Protein AF-A0A6B1HIS3-F1 (afdb_monomer_lite)

Radius of gyration: 15.27 Å; chains: 1; bounding box: 36×35×37 Å

Sequence (98 aa):
MTPDRQARCSMGSMRRLALAAAAAMIAGCGADAIKLNDAGAARMGRYEYAEAESLFGQAVEDAPEWLDARVNHAIATLNRQDEGDEQRTLDILARVLA

pLDDT: mean 82.02, std 22.94, range [39.19, 98.88]

Structure (mmCIF, N/CA/C/O backbone):
data_AF-A0A6B1HIS3-F1
#
_entry.id   AF-A0A6B1HIS3-F1
#
loop_
_atom_site.group_PDB
_atom_site.id
_atom_site.type_symbol
_atom_site.label_atom_id
_atom_site.label_alt_id
_atom_site.label_comp_id
_atom_site.label_asym_id
_atom_site.label_entity_id
_atom_site.label_seq_id
_atom_site.pdbx_PDB_ins_code
_atom_site.Cartn_x
_atom_site.Cartn_y
_atom_site.Cartn_z
_atom_site.occupancy
_atom_site.B_iso_or_equiv
_atom_site.auth_seq_id
_atom_site.auth_comp_id
_atom_site.auth_asym_id
_atom_site.auth_atom_id
_atom_site.pdbx_PDB_model_num
ATOM 1 N N . MET A 1 1 ? 16.863 8.089 -2.210 1.00 40.66 1 MET A N 1
ATOM 2 C CA . MET A 1 1 ? 16.673 7.260 -3.417 1.00 40.66 1 MET A CA 1
ATOM 3 C C . MET A 1 1 ? 17.706 6.143 -3.351 1.00 40.66 1 MET A C 1
ATOM 5 O O . MET A 1 1 ? 18.851 6.360 -3.718 1.00 40.66 1 MET A O 1
ATOM 9 N N . THR A 1 2 ? 17.382 5.027 -2.693 1.00 42.25 2 THR A N 1
ATOM 10 C CA . THR A 1 2 ? 18.349 3.948 -2.444 1.00 42.25 2 THR A CA 1
ATOM 11 C C . THR A 1 2 ? 18.408 2.998 -3.651 1.00 42.25 2 THR A C 1
ATOM 13 O O . THR A 1 2 ? 17.357 2.588 -4.143 1.00 42.25 2 THR A O 1
ATOM 16 N N . PRO A 1 3 ? 19.609 2.626 -4.128 1.00 45.00 3 PRO A N 1
ATOM 17 C CA . PRO A 1 3 ? 19.816 1.776 -5.311 1.00 45.00 3 PRO A CA 1
ATOM 18 C C . PRO A 1 3 ? 19.330 0.317 -5.155 1.00 45.00 3 PRO A C 1
ATOM 20 O O . PRO A 1 3 ? 19.357 -0.448 -6.113 1.00 45.00 3 PRO A O 1
ATOM 23 N N . ASP A 1 4 ? 18.836 -0.064 -3.975 1.00 50.91 4 ASP A N 1
ATOM 24 C CA . ASP A 1 4 ? 18.448 -1.438 -3.620 1.00 50.91 4 ASP A CA 1
ATOM 25 C C . ASP A 1 4 ? 17.097 -1.892 -4.227 1.00 50.91 4 ASP A C 1
ATOM 27 O O . ASP A 1 4 ? 16.803 -3.084 -4.293 1.00 50.91 4 ASP A O 1
ATOM 31 N N . ARG A 1 5 ? 16.272 -0.958 -4.733 1.00 54.41 5 ARG A N 1
ATOM 32 C CA . ARG A 1 5 ? 14.955 -1.280 -5.330 1.00 54.41 5 ARG A CA 1
ATOM 33 C C . ARG A 1 5 ? 15.050 -2.019 -6.667 1.00 54.41 5 ARG A C 1
ATOM 35 O O . ARG A 1 5 ? 14.212 -2.865 -6.957 1.00 54.41 5 ARG A O 1
ATOM 42 N N . GLN A 1 6 ? 16.081 -1.730 -7.467 1.00 51.00 6 GLN A N 1
ATOM 43 C CA . GLN A 1 6 ? 16.312 -2.410 -8.750 1.00 51.00 6 GLN A CA 1
ATOM 44 C C . GLN A 1 6 ? 16.851 -3.836 -8.563 1.00 51.00 6 GLN A C 1
ATOM 46 O O . GLN A 1 6 ? 16.549 -4.711 -9.370 1.00 51.00 6 GLN A O 1
ATOM 51 N N . ALA A 1 7 ? 17.603 -4.094 -7.488 1.00 44.62 7 ALA A N 1
ATOM 52 C CA . ALA A 1 7 ? 18.221 -5.397 -7.244 1.00 44.62 7 ALA A CA 1
ATOM 53 C C . ALA A 1 7 ? 17.194 -6.497 -6.911 1.00 44.62 7 ALA A C 1
ATOM 55 O O . ALA A 1 7 ? 17.345 -7.635 -7.356 1.00 44.62 7 ALA A O 1
ATOM 56 N N . ARG A 1 8 ? 16.107 -6.164 -6.197 1.00 50.62 8 ARG A N 1
ATOM 57 C CA . ARG A 1 8 ? 15.057 -7.137 -5.825 1.00 50.62 8 ARG A CA 1
ATOM 58 C C . ARG A 1 8 ? 14.133 -7.529 -6.979 1.00 50.62 8 ARG A C 1
ATOM 60 O O . ARG A 1 8 ? 13.525 -8.589 -6.917 1.00 50.62 8 ARG A O 1
ATOM 67 N N . CYS A 1 9 ? 14.112 -6.753 -8.065 1.00 52.50 9 CYS A N 1
ATOM 68 C CA . CYS A 1 9 ? 13.440 -7.134 -9.314 1.00 52.50 9 CYS A CA 1
ATOM 69 C C . CYS A 1 9 ? 14.204 -8.214 -10.111 1.00 52.50 9 CYS A C 1
ATOM 71 O O . CYS A 1 9 ? 13.707 -8.679 -11.132 1.00 52.50 9 CYS A O 1
ATOM 73 N N . SER A 1 10 ? 15.412 -8.611 -9.684 1.00 45.72 10 SER A N 1
ATOM 74 C CA . SER A 1 10 ? 16.319 -9.456 -10.476 1.00 45.72 10 SER A CA 1
ATOM 75 C C . SER A 1 10 ? 16.527 -10.883 -9.938 1.00 45.72 10 SER A C 1
ATOM 77 O O . SER A 1 10 ? 17.335 -11.620 -10.505 1.00 45.72 10 SER A O 1
ATOM 79 N N . MET A 1 11 ? 15.844 -11.321 -8.876 1.00 44.16 11 MET A N 1
ATOM 80 C CA . MET A 1 11 ? 16.118 -12.628 -8.247 1.00 44.16 11 MET A CA 1
ATOM 81 C C . MET A 1 11 ? 15.028 -13.678 -8.494 1.00 44.16 11 MET A C 1
ATOM 83 O O . MET A 1 11 ? 14.419 -14.208 -7.574 1.00 44.16 11 MET A O 1
ATOM 87 N N . GLY A 1 12 ? 14.865 -14.040 -9.770 1.00 39.19 12 GLY A N 1
ATOM 88 C CA . GLY A 1 12 ? 14.399 -15.360 -10.203 1.00 39.19 12 GLY A CA 1
ATOM 89 C C . GLY A 1 12 ? 15.596 -16.179 -10.701 1.00 39.19 12 GLY A C 1
ATOM 90 O O . GLY A 1 12 ? 16.213 -15.848 -11.712 1.00 39.19 12 GLY A O 1
ATOM 91 N N . SER A 1 13 ? 15.978 -17.219 -9.964 1.00 50.91 13 SER A N 1
ATOM 92 C CA . SER A 1 13 ? 17.179 -18.024 -10.216 1.00 50.91 13 SER A CA 1
ATOM 93 C C . SER A 1 13 ? 17.093 -18.877 -11.501 1.00 50.91 13 SER A C 1
ATOM 95 O O . SER A 1 13 ? 16.333 -19.834 -11.580 1.00 50.91 13 SER A O 1
ATOM 97 N N . MET A 1 14 ? 17.946 -18.537 -12.477 1.00 50.19 14 MET A N 1
ATOM 98 C CA . MET A 1 14 ? 18.857 -19.422 -13.230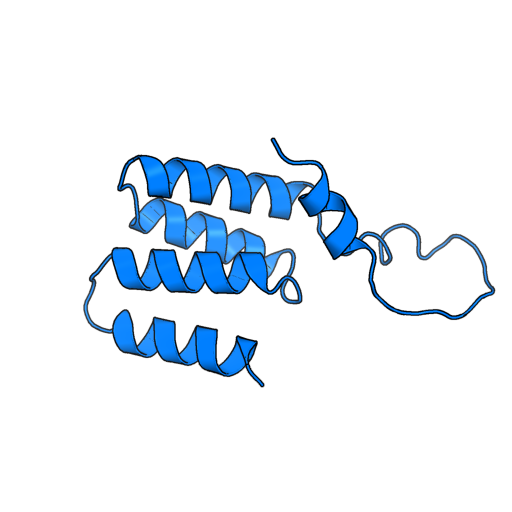 1.00 50.19 14 MET A CA 1
ATOM 99 C C . MET A 1 14 ? 18.300 -20.578 -14.104 1.00 50.19 14 MET A C 1
ATOM 101 O O . MET A 1 14 ? 18.142 -21.706 -13.644 1.00 50.19 14 MET A O 1
ATOM 105 N N . ARG A 1 15 ? 18.285 -20.385 -15.438 1.00 44.09 15 ARG A N 1
ATOM 106 C CA . ARG A 1 15 ? 18.824 -21.374 -16.407 1.00 44.09 15 ARG A CA 1
ATOM 107 C C . ARG A 1 15 ? 19.106 -20.744 -17.780 1.00 44.09 15 ARG A C 1
ATOM 109 O O . ARG A 1 15 ? 18.306 -19.982 -18.305 1.00 44.09 15 ARG A O 1
ATOM 116 N N . ARG A 1 16 ? 20.290 -21.031 -18.333 1.00 58.97 16 ARG A N 1
ATOM 117 C CA . ARG A 1 16 ? 20.812 -20.487 -19.602 1.00 58.97 16 ARG A CA 1
ATOM 118 C C . ARG A 1 16 ? 20.137 -21.136 -20.829 1.00 58.97 16 ARG A C 1
ATOM 120 O O . ARG A 1 16 ? 19.809 -22.315 -20.765 1.00 58.97 16 ARG A O 1
ATOM 127 N N . LEU A 1 17 ? 20.125 -20.374 -21.935 1.00 49.97 17 LEU A N 1
ATOM 128 C CA . LEU A 1 17 ? 19.769 -20.678 -23.342 1.00 49.97 17 LEU A CA 1
ATOM 129 C C . LEU A 1 17 ? 18.292 -20.490 -23.757 1.00 49.97 17 LEU A C 1
ATOM 131 O O . LEU A 1 17 ? 17.482 -21.386 -23.568 1.00 49.97 17 LEU A O 1
ATOM 135 N N . ALA A 1 18 ? 17.999 -19.369 -24.440 1.00 42.06 18 ALA A N 1
ATOM 136 C CA . ALA A 1 18 ? 17.568 -19.310 -25.856 1.00 42.06 18 ALA A CA 1
ATOM 137 C C . ALA A 1 18 ? 16.784 -18.012 -26.190 1.00 42.06 18 ALA A C 1
ATOM 139 O O . ALA A 1 18 ? 15.708 -17.764 -25.665 1.00 42.06 18 ALA A O 1
ATOM 140 N N . LEU A 1 19 ? 17.353 -17.213 -27.104 1.00 42.72 19 LEU A N 1
ATOM 141 C CA . LEU A 1 19 ? 16.709 -16.327 -28.095 1.00 42.72 19 LEU A CA 1
ATOM 142 C C . LEU A 1 19 ? 15.487 -15.452 -27.694 1.00 42.72 19 LEU A C 1
ATOM 144 O O . LEU A 1 19 ? 14.331 -15.814 -27.871 1.00 42.72 19 LEU A O 1
ATOM 148 N N . ALA A 1 20 ? 15.797 -14.213 -27.297 1.00 46.38 20 ALA A N 1
ATOM 149 C CA . ALA A 1 20 ? 15.318 -12.927 -27.849 1.00 46.38 20 ALA A CA 1
ATOM 150 C C . ALA A 1 20 ? 13.814 -12.580 -28.019 1.00 46.38 20 ALA A C 1
ATOM 152 O O . ALA A 1 20 ? 13.535 -11.431 -28.345 1.00 46.38 20 ALA A O 1
ATOM 153 N N . ALA A 1 21 ? 12.844 -13.451 -27.734 1.00 44.75 21 ALA A N 1
ATOM 154 C CA . ALA A 1 21 ? 11.419 -13.066 -27.683 1.00 44.75 21 ALA A CA 1
ATOM 155 C C . ALA A 1 21 ? 10.894 -12.840 -26.249 1.00 44.75 21 ALA A C 1
ATOM 157 O O . ALA A 1 21 ? 9.793 -12.337 -26.051 1.00 44.75 21 ALA A O 1
ATOM 158 N N . ALA A 1 22 ? 11.702 -13.161 -25.235 1.00 44.62 22 ALA A N 1
ATOM 159 C CA . ALA A 1 22 ? 11.328 -13.084 -23.824 1.00 44.62 22 ALA A CA 1
ATOM 160 C C . ALA A 1 22 ? 11.758 -11.776 -23.127 1.00 44.62 22 ALA A C 1
ATOM 162 O O . ALA A 1 22 ? 11.621 -11.656 -21.917 1.00 44.62 22 ALA A O 1
ATOM 163 N N . ALA A 1 23 ? 12.271 -10.775 -23.851 1.00 43.44 23 ALA A N 1
ATOM 164 C CA . ALA A 1 23 ? 12.757 -9.534 -23.232 1.00 43.44 23 ALA A CA 1
ATOM 165 C C . ALA A 1 23 ? 11.637 -8.691 -22.585 1.00 43.44 23 ALA A C 1
ATOM 167 O O . ALA A 1 23 ? 11.903 -7.962 -21.636 1.00 43.44 23 ALA A O 1
ATOM 168 N N . ALA A 1 24 ? 10.387 -8.840 -23.040 1.00 43.12 24 ALA A N 1
ATOM 169 C CA . ALA A 1 24 ? 9.223 -8.200 -22.420 1.00 43.12 24 ALA A CA 1
ATOM 170 C C . ALA A 1 24 ? 8.656 -8.988 -21.221 1.00 43.12 24 ALA A C 1
ATOM 172 O O . ALA A 1 24 ? 7.968 -8.413 -20.389 1.00 43.12 24 ALA A O 1
ATOM 173 N N . MET A 1 25 ? 8.975 -10.283 -21.104 1.00 43.31 25 MET A N 1
ATOM 174 C CA . MET A 1 25 ? 8.495 -11.167 -20.027 1.00 43.31 25 MET A CA 1
ATOM 175 C C . MET A 1 25 ? 9.525 -11.356 -18.898 1.00 43.31 25 MET A C 1
ATOM 177 O O . MET A 1 25 ? 9.247 -12.049 -17.927 1.00 43.31 25 MET A O 1
ATOM 181 N N . ILE A 1 26 ? 10.724 -10.769 -19.021 1.00 46.69 26 ILE A N 1
ATOM 182 C CA . ILE A 1 26 ? 11.848 -10.952 -18.079 1.00 46.69 26 ILE A CA 1
ATOM 183 C C . ILE A 1 26 ? 12.113 -9.694 -17.219 1.00 46.69 26 ILE A C 1
ATOM 185 O O . ILE A 1 26 ? 12.898 -9.743 -16.276 1.00 46.69 26 ILE A O 1
ATOM 189 N N . ALA A 1 27 ? 11.423 -8.574 -17.455 1.00 51.47 27 ALA A N 1
ATOM 190 C CA . ALA A 1 27 ? 11.516 -7.385 -16.603 1.00 51.47 27 ALA A CA 1
ATOM 191 C C . ALA A 1 27 ? 10.380 -7.383 -15.563 1.00 51.47 27 ALA A C 1
ATOM 193 O O . ALA A 1 27 ? 9.368 -6.714 -15.738 1.00 51.47 27 ALA A O 1
ATOM 194 N N . GLY A 1 28 ? 10.543 -8.178 -14.501 1.00 51.97 28 GLY A N 1
ATOM 195 C CA . GLY A 1 28 ? 9.555 -8.488 -13.451 1.00 51.97 28 GLY A CA 1
ATOM 196 C C . GLY A 1 28 ? 9.102 -7.346 -12.525 1.00 51.97 28 GLY A C 1
ATOM 197 O O . GLY A 1 28 ? 8.827 -7.588 -11.356 1.00 51.97 28 GLY A O 1
ATOM 198 N N . CYS A 1 29 ? 9.019 -6.118 -13.026 1.00 55.72 29 CYS A N 1
ATOM 199 C CA . CYS A 1 29 ? 8.153 -5.053 -12.528 1.00 55.72 29 CYS A CA 1
ATOM 200 C C . CYS A 1 29 ? 8.017 -4.053 -13.681 1.00 55.72 29 CYS A C 1
ATOM 202 O O . CYS A 1 29 ? 9.025 -3.520 -14.155 1.00 55.72 29 CYS A O 1
ATOM 204 N N . GLY A 1 30 ? 6.804 -3.835 -14.192 1.00 74.19 30 GLY A N 1
ATOM 205 C CA . GLY A 1 30 ? 6.592 -2.813 -15.213 1.00 74.19 30 GLY A CA 1
ATOM 206 C C . GLY A 1 30 ? 7.075 -1.461 -14.682 1.00 74.19 30 GLY A C 1
ATOM 207 O O . GLY A 1 30 ? 6.840 -1.131 -13.520 1.00 74.19 30 GLY A O 1
ATOM 208 N N . ALA A 1 31 ? 7.745 -0.653 -15.510 1.00 78.19 31 ALA A N 1
ATOM 209 C CA . ALA A 1 31 ? 8.176 0.692 -15.107 1.00 78.19 31 ALA A CA 1
ATOM 210 C C . ALA A 1 31 ? 7.013 1.545 -14.558 1.00 78.19 31 ALA A C 1
ATOM 212 O O . ALA A 1 31 ? 7.241 2.491 -13.805 1.00 78.19 31 ALA A O 1
ATOM 213 N N . ASP A 1 32 ? 5.779 1.199 -14.919 1.00 89.06 32 ASP A N 1
ATOM 214 C CA . ASP A 1 32 ? 4.563 1.854 -14.459 1.00 89.06 32 ASP A CA 1
ATOM 215 C C . ASP A 1 32 ? 4.133 1.396 -13.054 1.00 89.06 32 ASP A C 1
ATOM 217 O O . ASP A 1 32 ? 3.842 2.257 -12.225 1.00 89.06 32 ASP A O 1
ATOM 221 N N . ALA A 1 33 ? 4.269 0.111 -12.702 1.00 91.06 33 ALA A N 1
ATOM 222 C CA . ALA A 1 33 ? 4.038 -0.382 -11.337 1.00 91.06 33 ALA A CA 1
ATOM 223 C C . ALA A 1 33 ? 4.960 0.297 -10.307 1.00 91.06 33 ALA A C 1
ATOM 225 O O . ALA A 1 33 ? 4.525 0.674 -9.217 1.00 91.06 33 ALA A O 1
ATOM 226 N N . ILE A 1 34 ? 6.230 0.534 -10.662 1.00 94.31 34 ILE A N 1
ATOM 227 C CA . ILE A 1 34 ? 7.172 1.268 -9.798 1.00 94.31 34 ILE A CA 1
ATOM 228 C C . ILE A 1 34 ? 6.691 2.704 -9.565 1.00 94.31 34 ILE A C 1
ATOM 230 O O . ILE A 1 34 ? 6.685 3.171 -8.426 1.00 94.31 34 ILE A O 1
ATOM 234 N N . LYS A 1 35 ? 6.269 3.406 -10.624 1.00 95.44 35 LYS A N 1
ATOM 235 C CA . LYS A 1 35 ? 5.768 4.785 -10.512 1.00 95.44 35 LYS A CA 1
ATOM 236 C C . LYS A 1 35 ? 4.505 4.854 -9.660 1.00 95.44 35 LYS A C 1
ATOM 238 O O . LYS A 1 35 ? 4.385 5.771 -8.852 1.00 95.44 35 LYS A O 1
ATOM 243 N N . LEU A 1 36 ? 3.591 3.899 -9.825 1.00 97.75 36 LEU A N 1
ATOM 244 C CA . LEU A 1 36 ? 2.369 3.795 -9.029 1.00 97.75 36 LEU A CA 1
ATOM 245 C C . LEU A 1 36 ? 2.696 3.591 -7.547 1.00 97.75 36 LEU A C 1
ATOM 247 O O . LEU A 1 36 ? 2.202 4.338 -6.702 1.00 97.75 36 LEU A O 1
ATOM 251 N N . ASN A 1 37 ? 3.606 2.666 -7.229 1.00 97.31 37 ASN A N 1
ATOM 252 C CA . ASN A 1 37 ? 4.052 2.442 -5.857 1.00 97.31 37 ASN A CA 1
ATOM 253 C C . ASN A 1 37 ? 4.756 3.681 -5.261 1.00 97.31 37 ASN A C 1
ATOM 255 O O . ASN A 1 37 ? 4.528 4.038 -4.106 1.00 97.31 37 ASN A O 1
ATOM 259 N N . ASP A 1 38 ? 5.582 4.384 -6.034 1.00 97.88 38 ASP A N 1
ATOM 260 C CA . ASP A 1 38 ? 6.243 5.614 -5.575 1.00 97.88 38 ASP A CA 1
ATOM 261 C C . ASP A 1 38 ? 5.257 6.755 -5.331 1.00 97.88 38 ASP A C 1
ATOM 263 O O . ASP A 1 38 ? 5.357 7.463 -4.323 1.00 97.88 38 ASP A O 1
ATOM 267 N N . ALA A 1 39 ? 4.274 6.905 -6.217 1.00 98.44 39 ALA A N 1
ATOM 268 C CA . ALA A 1 39 ? 3.184 7.846 -6.034 1.00 98.44 39 ALA A CA 1
ATOM 269 C C . ALA A 1 39 ? 2.384 7.502 -4.770 1.00 98.44 39 ALA A C 1
ATOM 271 O O . ALA A 1 39 ? 2.174 8.389 -3.942 1.00 98.44 39 ALA A O 1
ATOM 272 N N . GLY A 1 40 ? 2.025 6.229 -4.568 1.00 98.56 40 GLY A N 1
ATOM 273 C CA . GLY A 1 40 ? 1.344 5.748 -3.364 1.00 98.56 40 GLY A CA 1
ATOM 274 C C . GLY A 1 40 ? 2.125 6.072 -2.089 1.00 98.56 40 GLY A C 1
ATOM 275 O O . GLY A 1 40 ? 1.573 6.642 -1.150 1.00 98.56 40 GLY A O 1
ATOM 276 N N . ALA A 1 41 ? 3.440 5.838 -2.067 1.00 98.56 41 ALA A N 1
ATOM 277 C CA . ALA A 1 41 ? 4.284 6.181 -0.920 1.00 98.56 41 ALA A CA 1
ATOM 278 C C . ALA A 1 41 ? 4.307 7.696 -0.641 1.00 98.56 41 ALA A C 1
ATOM 280 O O . ALA A 1 41 ? 4.281 8.122 0.517 1.00 98.56 41 ALA A O 1
ATOM 281 N N . ALA A 1 42 ? 4.300 8.524 -1.689 1.00 98.62 42 ALA A N 1
ATOM 282 C CA . ALA A 1 42 ? 4.189 9.970 -1.536 1.00 98.62 42 ALA A CA 1
ATOM 283 C C . ALA A 1 42 ? 2.826 10.393 -0.952 1.00 98.62 42 ALA A C 1
ATOM 285 O O . ALA A 1 42 ? 2.784 11.340 -0.165 1.00 98.62 42 ALA A O 1
ATOM 286 N N . ARG A 1 43 ? 1.732 9.695 -1.297 1.00 98.81 43 ARG A N 1
ATOM 287 C CA . ARG A 1 43 ? 0.397 9.896 -0.698 1.00 98.81 43 ARG A CA 1
ATOM 288 C C . ARG A 1 43 ? 0.365 9.520 0.779 1.00 98.81 43 ARG A C 1
ATOM 290 O O . ARG A 1 43 ? -0.132 10.300 1.589 1.00 98.81 43 ARG A O 1
ATOM 297 N N . MET A 1 44 ? 0.984 8.398 1.151 1.00 98.56 44 MET A N 1
ATOM 298 C CA . MET A 1 44 ? 1.110 7.979 2.555 1.00 98.56 44 MET A CA 1
ATOM 299 C C . MET A 1 44 ? 1.778 9.057 3.413 1.00 98.56 44 MET A C 1
ATOM 301 O O . MET A 1 44 ? 1.295 9.367 4.498 1.00 98.56 44 MET A O 1
ATOM 305 N N . GLY A 1 45 ? 2.844 9.688 2.905 1.00 98.12 45 GLY A N 1
ATOM 306 C CA . GLY A 1 45 ? 3.538 10.778 3.601 1.00 98.12 45 GLY A CA 1
ATOM 307 C C . GLY A 1 45 ? 2.69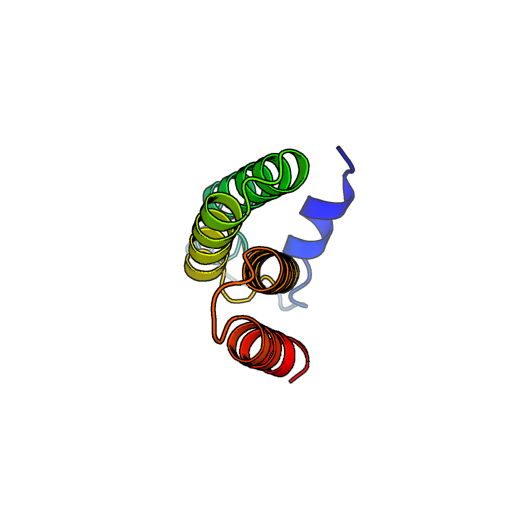4 12.042 3.821 1.00 98.12 45 GLY A C 1
ATOM 308 O O . GLY A 1 45 ? 3.071 12.888 4.628 1.00 98.12 45 GLY A O 1
ATOM 309 N N . ARG A 1 46 ? 1.560 12.175 3.123 1.00 98.56 46 ARG A N 1
ATOM 310 C CA . ARG A 1 46 ? 0.593 13.274 3.266 1.00 98.56 46 ARG A CA 1
ATOM 311 C C . ARG A 1 46 ? -0.717 12.847 3.925 1.00 98.56 46 ARG A C 1
ATOM 313 O O . ARG A 1 46 ? -1.658 13.631 3.932 1.00 98.56 46 ARG A O 1
ATOM 320 N N . TYR A 1 47 ? -0.774 11.642 4.497 1.00 98.06 47 TYR A N 1
ATOM 321 C CA . TYR A 1 47 ? -1.984 11.082 5.109 1.00 98.06 47 TYR A CA 1
ATOM 322 C C . TYR A 1 47 ? -3.149 10.897 4.108 1.00 98.06 47 TYR A C 1
ATOM 324 O O . TYR A 1 47 ? -4.304 10.756 4.499 1.00 98.06 47 TYR A O 1
ATOM 332 N N . GLU A 1 48 ? -2.857 10.864 2.802 1.00 98.75 48 GLU A N 1
ATOM 333 C CA . GLU A 1 48 ? -3.829 10.686 1.712 1.00 98.75 48 GLU A CA 1
ATOM 334 C C . GLU A 1 48 ? -4.093 9.182 1.473 1.00 98.75 48 GLU A C 1
ATOM 336 O O . GLU A 1 48 ? -3.810 8.640 0.405 1.00 98.75 48 GLU A O 1
ATOM 341 N N . TYR A 1 49 ? -4.580 8.472 2.497 1.00 98.56 49 TYR A N 1
ATOM 342 C CA . TYR A 1 49 ? -4.563 7.002 2.537 1.00 98.56 49 TYR A CA 1
ATOM 343 C C . TYR A 1 49 ? -5.469 6.312 1.519 1.00 98.56 49 TYR A C 1
ATOM 345 O O . TYR A 1 49 ? -5.055 5.318 0.932 1.00 98.56 49 TYR A O 1
ATOM 353 N N . ALA A 1 50 ? -6.662 6.847 1.256 1.00 98.56 50 ALA A N 1
ATOM 354 C CA . ALA A 1 50 ? -7.553 6.281 0.243 1.00 98.56 50 ALA A CA 1
ATOM 355 C C . ALA A 1 50 ? -6.937 6.348 -1.167 1.00 98.56 50 ALA A C 1
ATOM 357 O O . ALA A 1 50 ? -7.039 5.406 -1.948 1.00 98.56 50 ALA A O 1
ATOM 358 N N . GLU A 1 51 ? -6.237 7.440 -1.486 1.00 98.75 51 GLU A N 1
ATOM 359 C CA . GLU A 1 51 ? -5.540 7.559 -2.768 1.00 98.75 51 GLU A CA 1
ATOM 360 C C . GLU A 1 51 ? -4.286 6.677 -2.814 1.00 98.75 51 GLU A C 1
ATOM 362 O O . GLU A 1 51 ? -3.991 6.069 -3.843 1.00 98.75 51 GLU A O 1
ATOM 367 N N . ALA A 1 52 ? -3.564 6.566 -1.695 1.00 98.81 52 ALA A N 1
ATOM 368 C CA . ALA A 1 52 ? -2.440 5.645 -1.578 1.00 98.81 52 ALA A CA 1
ATOM 369 C C . ALA A 1 52 ? -2.874 4.190 -1.809 1.00 98.81 52 ALA A C 1
ATOM 371 O O . ALA A 1 52 ? -2.232 3.481 -2.580 1.00 98.81 52 ALA A O 1
ATOM 372 N N . GLU A 1 53 ? -3.973 3.764 -1.180 1.00 98.75 53 GLU A N 1
ATOM 373 C CA . GLU A 1 53 ? -4.546 2.425 -1.332 1.00 98.75 53 GLU A CA 1
ATOM 374 C C . GLU A 1 53 ? -4.862 2.130 -2.799 1.00 98.75 53 GLU A C 1
ATOM 376 O O . GLU A 1 53 ? -4.418 1.103 -3.312 1.00 98.75 53 GLU A O 1
ATOM 381 N N . SER A 1 54 ? -5.503 3.070 -3.501 1.00 98.81 54 SER A N 1
ATOM 382 C CA . SER A 1 54 ? -5.825 2.914 -4.921 1.00 98.81 54 SER A CA 1
ATOM 383 C C . SER A 1 54 ? -4.580 2.785 -5.807 1.00 98.81 54 SER A C 1
ATOM 385 O O . SER A 1 54 ? -4.547 1.957 -6.720 1.00 98.81 54 SER A O 1
ATOM 387 N N . LEU A 1 55 ? -3.541 3.587 -5.554 1.00 98.75 55 LEU A N 1
ATOM 388 C CA . LEU A 1 55 ? -2.294 3.547 -6.328 1.00 98.75 55 LEU A CA 1
ATOM 389 C C . LEU A 1 55 ? -1.515 2.252 -6.089 1.00 98.75 55 LEU A C 1
ATOM 391 O O . LEU A 1 55 ? -0.996 1.661 -7.034 1.00 98.75 55 LEU A O 1
ATOM 395 N N . PHE A 1 56 ? -1.443 1.791 -4.840 1.00 98.56 56 PHE A N 1
ATOM 396 C CA . PHE A 1 56 ? -0.807 0.514 -4.534 1.00 98.56 56 PHE A CA 1
ATOM 397 C C . PHE A 1 56 ? -1.600 -0.669 -5.088 1.00 98.56 56 PHE A C 1
ATOM 399 O O . PHE A 1 56 ? -0.983 -1.604 -5.586 1.00 98.56 56 PHE A O 1
ATOM 406 N N . GLY A 1 57 ? -2.935 -0.615 -5.070 1.00 98.31 57 GLY A N 1
ATOM 407 C CA . GLY A 1 57 ? -3.783 -1.622 -5.708 1.00 98.31 57 GLY A CA 1
ATOM 408 C C . GLY A 1 57 ? -3.456 -1.784 -7.194 1.00 98.31 57 GLY A C 1
ATOM 409 O O . GLY A 1 57 ? -3.184 -2.894 -7.639 1.00 98.31 57 GLY A O 1
ATOM 410 N N . GLN A 1 58 ? -3.350 -0.673 -7.931 1.00 97.94 58 GLN A N 1
ATOM 411 C CA . GLN A 1 58 ? -2.931 -0.690 -9.340 1.00 97.94 58 GLN A CA 1
ATOM 412 C C . GLN A 1 58 ? -1.505 -1.239 -9.517 1.00 97.94 58 GLN A C 1
ATOM 414 O O . GLN A 1 58 ? -1.254 -2.041 -10.410 1.00 97.94 58 GLN A O 1
ATOM 419 N N . ALA A 1 59 ? -0.564 -0.874 -8.638 1.00 96.56 59 ALA A N 1
ATOM 420 C CA . ALA A 1 59 ? 0.793 -1.424 -8.688 1.00 96.56 59 ALA A CA 1
ATOM 421 C C . ALA A 1 59 ? 0.820 -2.952 -8.476 1.00 96.56 59 ALA A C 1
ATOM 423 O O . ALA A 1 59 ? 1.639 -3.642 -9.082 1.00 96.56 59 ALA A O 1
ATOM 424 N N . VAL A 1 60 ? -0.067 -3.481 -7.624 1.00 96.75 60 VAL A N 1
ATOM 425 C CA . VAL A 1 60 ? -0.238 -4.924 -7.400 1.00 96.75 60 VAL A CA 1
ATOM 426 C C . VAL A 1 60 ? -0.896 -5.602 -8.602 1.00 96.75 60 VAL A C 1
ATOM 428 O O . VAL A 1 60 ? -0.498 -6.709 -8.947 1.00 96.75 60 VAL A O 1
ATOM 431 N N . GLU A 1 61 ? -1.864 -4.962 -9.258 1.00 96.00 61 GLU A N 1
ATOM 432 C CA . GLU A 1 61 ? -2.463 -5.477 -10.498 1.00 96.00 61 GLU A CA 1
ATOM 433 C C . GLU A 1 61 ? -1.422 -5.598 -11.622 1.00 96.00 61 GLU A C 1
ATOM 435 O O . GLU A 1 61 ? -1.353 -6.631 -12.289 1.00 96.00 61 GLU A O 1
ATOM 440 N N . ASP A 1 62 ? -0.563 -4.587 -11.774 1.00 92.88 62 ASP A N 1
ATOM 441 C CA . ASP A 1 62 ? 0.492 -4.556 -12.792 1.00 92.88 62 ASP A CA 1
ATOM 442 C C . ASP A 1 62 ? 1.668 -5.505 -12.483 1.00 92.88 62 ASP A C 1
ATOM 444 O O . ASP A 1 62 ? 2.380 -5.945 -13.391 1.00 92.88 62 ASP A O 1
ATOM 448 N N . ALA A 1 63 ? 1.913 -5.807 -11.204 1.00 92.94 63 ALA A N 1
ATOM 449 C CA . ALA A 1 63 ? 3.018 -6.649 -10.747 1.00 92.94 63 ALA A CA 1
ATOM 450 C C . ALA A 1 63 ? 2.614 -7.521 -9.535 1.00 92.94 63 ALA A C 1
ATOM 452 O O . ALA A 1 63 ? 3.097 -7.298 -8.419 1.00 92.94 63 ALA A O 1
ATOM 453 N N . PRO A 1 64 ? 1.780 -8.562 -9.726 1.00 93.31 64 PRO A N 1
ATOM 454 C CA . PRO A 1 64 ? 1.180 -9.326 -8.622 1.00 93.31 64 PRO A CA 1
ATOM 455 C C . PRO A 1 64 ? 2.183 -10.129 -7.783 1.00 93.31 64 PRO A C 1
ATOM 457 O O . PRO A 1 64 ? 1.919 -10.441 -6.623 1.00 93.31 64 PRO A O 1
ATOM 460 N N . GLU A 1 65 ? 3.358 -10.433 -8.332 1.00 91.81 65 GLU A N 1
ATOM 461 C CA . GLU A 1 65 ? 4.436 -11.130 -7.617 1.00 91.81 65 GLU A CA 1
ATOM 462 C C . GLU A 1 65 ? 5.277 -10.180 -6.739 1.00 91.81 65 GLU A C 1
ATOM 464 O O . GLU A 1 65 ? 6.095 -10.627 -5.931 1.00 91.81 65 GLU A O 1
ATOM 469 N N . TRP A 1 66 ? 5.100 -8.856 -6.859 1.00 94.31 66 TRP A N 1
ATOM 470 C CA . TRP A 1 66 ? 5.903 -7.885 -6.118 1.00 94.31 66 TRP A CA 1
ATOM 471 C C . TRP A 1 66 ? 5.409 -7.728 -4.674 1.00 94.31 66 TRP A C 1
ATOM 473 O O . TRP A 1 66 ? 4.510 -6.945 -4.363 1.00 94.31 66 TRP A O 1
ATOM 483 N N . LEU A 1 67 ? 6.042 -8.474 -3.765 1.00 95.94 67 LEU A N 1
ATOM 484 C CA . LEU A 1 67 ? 5.659 -8.518 -2.350 1.00 95.94 67 LEU A CA 1
ATOM 485 C C . LEU A 1 67 ? 5.663 -7.140 -1.669 1.00 95.94 67 LEU A C 1
ATOM 487 O O . LEU A 1 67 ? 4.744 -6.855 -0.906 1.00 95.94 67 LEU A O 1
ATOM 491 N N . ASP A 1 68 ? 6.631 -6.263 -1.963 1.00 95.88 68 ASP A N 1
ATOM 492 C CA . ASP A 1 68 ? 6.684 -4.937 -1.326 1.00 95.88 68 ASP A CA 1
ATOM 493 C C . ASP A 1 68 ? 5.462 -4.075 -1.696 1.00 95.88 68 ASP A C 1
ATOM 495 O O . ASP A 1 68 ? 4.906 -3.403 -0.828 1.00 95.88 68 ASP A O 1
ATOM 499 N N . ALA A 1 69 ? 5.003 -4.119 -2.955 1.00 96.38 69 ALA A N 1
ATOM 500 C CA . ALA A 1 69 ? 3.803 -3.397 -3.386 1.00 96.38 69 ALA A CA 1
ATOM 501 C C . ALA A 1 69 ? 2.545 -3.928 -2.683 1.00 96.38 69 ALA A C 1
ATOM 503 O O . ALA A 1 69 ? 1.696 -3.148 -2.254 1.00 96.38 69 ALA A O 1
ATOM 504 N N . ARG A 1 70 ? 2.462 -5.248 -2.477 1.00 98.38 70 ARG A N 1
ATOM 505 C CA . ARG A 1 70 ? 1.363 -5.889 -1.737 1.00 98.38 70 ARG A CA 1
ATOM 506 C C . ARG A 1 70 ? 1.353 -5.498 -0.264 1.00 98.38 70 ARG A C 1
ATOM 508 O O . ARG A 1 70 ? 0.291 -5.232 0.294 1.00 98.38 70 ARG A O 1
ATOM 515 N N . VAL A 1 71 ? 2.524 -5.426 0.365 1.00 98.62 71 VAL A N 1
ATOM 516 C CA . VAL A 1 71 ? 2.649 -4.952 1.750 1.00 98.62 71 VAL A CA 1
ATOM 517 C C . VAL A 1 71 ? 2.262 -3.475 1.851 1.00 98.62 71 VAL A C 1
ATOM 519 O O . VAL A 1 71 ? 1.497 -3.112 2.741 1.00 98.62 71 VAL A O 1
ATOM 522 N N . ASN A 1 72 ? 2.711 -2.629 0.922 1.00 98.56 72 ASN A N 1
ATOM 523 C CA . ASN A 1 72 ? 2.314 -1.220 0.891 1.00 98.56 72 ASN A CA 1
ATOM 524 C C . ASN A 1 72 ? 0.799 -1.048 0.691 1.00 98.56 72 ASN A C 1
ATOM 526 O O . ASN A 1 72 ? 0.188 -0.216 1.364 1.00 98.56 72 ASN A O 1
ATOM 530 N N . HIS A 1 73 ? 0.183 -1.867 -0.168 1.00 98.81 73 HIS A N 1
ATOM 531 C CA . HIS A 1 73 ? -1.268 -1.895 -0.359 1.00 98.81 73 HIS A CA 1
ATOM 532 C C . HIS A 1 73 ? -2.009 -2.260 0.930 1.00 98.81 73 HIS A C 1
ATOM 534 O O . HIS A 1 73 ? -2.947 -1.563 1.314 1.00 98.81 73 HIS A O 1
ATOM 540 N N . ALA A 1 74 ? -1.549 -3.292 1.641 1.00 98.81 74 ALA A N 1
ATOM 541 C CA . ALA A 1 74 ? -2.115 -3.692 2.926 1.00 98.81 74 ALA A CA 1
ATOM 542 C C . ALA A 1 74 ? -1.998 -2.578 3.983 1.00 98.81 74 ALA A C 1
ATOM 544 O O . ALA A 1 74 ? -2.965 -2.280 4.675 1.00 98.81 74 ALA A O 1
ATOM 545 N N . ILE A 1 75 ? -0.843 -1.911 4.081 1.00 98.75 75 ILE A N 1
ATOM 546 C CA . ILE A 1 75 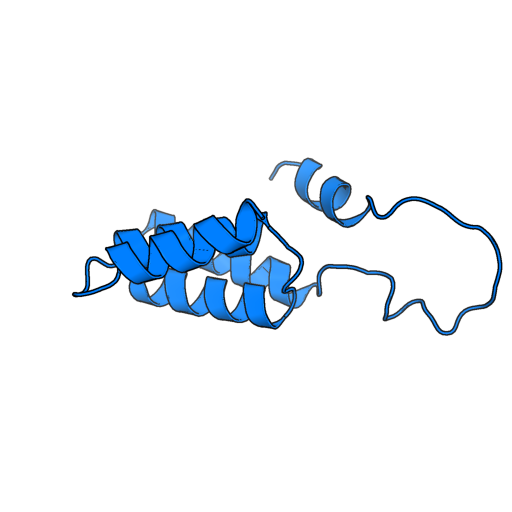? -0.638 -0.810 5.036 1.00 98.75 75 ILE A CA 1
ATOM 547 C C . ILE A 1 75 ? -1.543 0.384 4.708 1.00 98.75 75 ILE A C 1
ATOM 549 O O . ILE A 1 75 ? -2.135 0.969 5.612 1.00 98.75 75 ILE A O 1
ATOM 553 N N . ALA A 1 76 ? -1.667 0.757 3.431 1.00 98.81 76 ALA A N 1
ATOM 554 C CA . ALA A 1 76 ? -2.558 1.841 3.022 1.00 98.81 76 ALA A CA 1
ATOM 555 C C . ALA A 1 76 ? -4.035 1.501 3.263 1.00 98.81 76 ALA A C 1
ATOM 557 O O . ALA A 1 76 ? -4.782 2.364 3.718 1.00 98.81 76 ALA A O 1
ATOM 558 N N . THR A 1 77 ? -4.420 0.241 3.024 1.00 98.88 77 THR A N 1
ATOM 559 C CA . THR A 1 77 ? -5.749 -0.287 3.367 1.00 98.88 77 THR A CA 1
ATOM 560 C C . THR A 1 77 ? -6.006 -0.117 4.859 1.00 98.88 77 THR A C 1
ATOM 562 O O . THR A 1 77 ? -6.975 0.528 5.233 1.00 98.88 77 THR A O 1
ATOM 565 N N . LEU A 1 78 ? -5.100 -0.584 5.722 1.00 98.69 78 LEU A N 1
ATOM 566 C CA . LEU A 1 78 ? -5.254 -0.436 7.168 1.00 98.69 78 LEU A CA 1
ATOM 567 C C . LEU A 1 78 ? -5.351 1.034 7.596 1.00 98.69 78 LEU A C 1
ATOM 569 O O . LEU A 1 78 ? -6.204 1.387 8.405 1.00 98.69 78 LEU A O 1
ATOM 573 N N . ASN A 1 79 ? -4.500 1.906 7.051 1.00 98.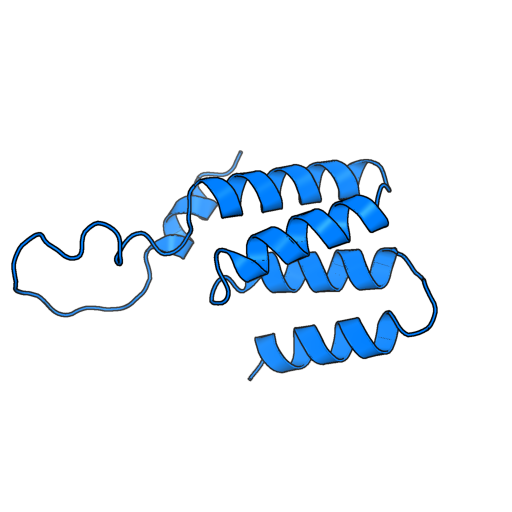50 79 ASN A N 1
ATOM 574 C CA . ASN A 1 79 ? -4.454 3.318 7.43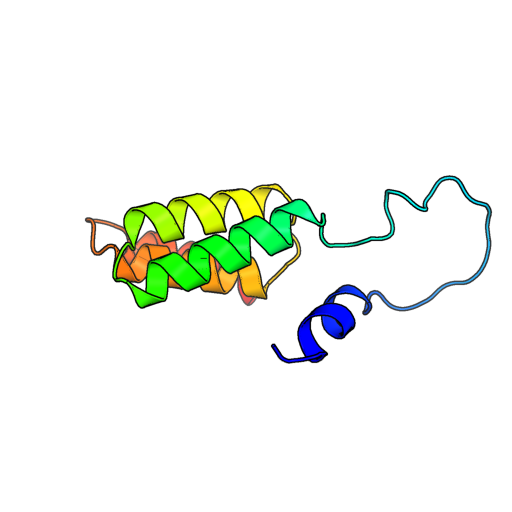4 1.00 98.50 79 ASN A CA 1
ATOM 575 C C . ASN A 1 79 ? -5.683 4.125 6.992 1.00 98.50 79 ASN A C 1
ATOM 577 O O . ASN A 1 79 ? -5.926 5.194 7.552 1.00 98.50 79 ASN A O 1
ATOM 581 N N . ARG A 1 80 ? -6.450 3.641 6.011 1.00 98.38 80 ARG A N 1
ATOM 582 C CA . ARG A 1 80 ? -7.697 4.277 5.572 1.00 98.38 80 ARG A CA 1
ATOM 583 C C . ARG A 1 80 ? -8.794 4.213 6.643 1.00 98.38 80 ARG A C 1
ATOM 585 O O . ARG A 1 80 ? -9.574 5.156 6.720 1.00 98.38 80 ARG A O 1
ATOM 592 N N . GLN A 1 81 ? -8.762 3.200 7.517 1.00 97.50 81 GLN A N 1
ATOM 593 C CA . GLN A 1 81 ? -9.629 3.066 8.700 1.00 97.50 81 GLN A CA 1
ATOM 594 C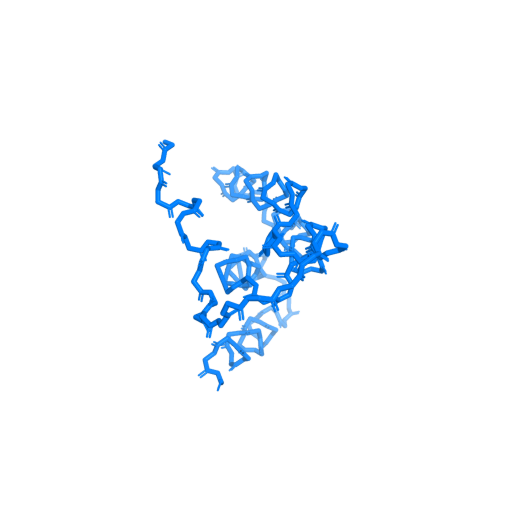 C . GLN A 1 81 ? -11.134 2.998 8.370 1.00 97.50 81 GLN A C 1
ATOM 596 O O . GLN A 1 81 ? -11.963 3.392 9.192 1.00 97.50 81 GLN A O 1
ATOM 601 N N . ASP A 1 82 ? -11.495 2.494 7.188 1.00 98.38 82 ASP A N 1
ATOM 602 C CA . ASP A 1 82 ? -12.890 2.200 6.868 1.00 98.38 82 ASP A CA 1
ATOM 603 C C . ASP A 1 82 ? -13.295 0.831 7.440 1.00 98.38 82 ASP A C 1
ATOM 605 O O . ASP A 1 82 ? -12.463 -0.055 7.649 1.00 98.38 82 ASP A O 1
ATOM 609 N N . GLU A 1 83 ? -14.594 0.634 7.685 1.00 98.31 83 GLU A N 1
ATOM 610 C CA . GLU A 1 83 ? -15.110 -0.629 8.222 1.00 98.31 83 GLU A CA 1
ATOM 611 C C . GLU A 1 83 ? -14.696 -1.824 7.341 1.00 98.31 83 GLU A C 1
ATOM 613 O O . GLU A 1 83 ? -14.982 -1.871 6.142 1.00 98.31 83 GLU A O 1
ATOM 618 N N . GLY A 1 84 ? -14.026 -2.805 7.955 1.00 98.25 84 GLY A N 1
ATOM 619 C CA . GLY A 1 84 ? -13.558 -4.020 7.286 1.00 98.25 84 GLY A CA 1
ATOM 620 C C . GLY A 1 84 ? -12.130 -3.945 6.735 1.00 98.25 84 GLY A C 1
ATOM 621 O O . GLY A 1 84 ? -11.619 -4.967 6.262 1.00 98.25 84 GLY A O 1
ATOM 622 N N . ASP A 1 85 ? -11.455 -2.796 6.830 1.00 98.56 85 ASP A N 1
ATOM 623 C CA . ASP A 1 85 ? -10.064 -2.656 6.390 1.00 98.56 85 ASP A CA 1
ATOM 624 C C . ASP A 1 85 ? -9.099 -3.539 7.181 1.00 98.56 85 ASP A C 1
ATOM 626 O O . ASP A 1 85 ? -8.120 -4.035 6.615 1.00 98.56 85 ASP A O 1
ATOM 630 N N . GLU A 1 86 ? -9.383 -3.819 8.454 1.00 98.31 86 GLU A N 1
ATOM 631 C CA . GLU A 1 86 ? -8.573 -4.734 9.254 1.00 98.31 86 GLU A CA 1
ATOM 632 C C . GLU A 1 86 ? -8.592 -6.145 8.662 1.00 98.31 86 GLU A C 1
ATOM 634 O O . GLU A 1 86 ? -7.536 -6.747 8.451 1.00 98.31 86 GLU A O 1
ATOM 639 N N . GLN A 1 87 ? -9.781 -6.662 8.334 1.00 98.75 87 GLN A N 1
ATOM 640 C CA . GLN A 1 87 ? -9.912 -8.000 7.759 1.00 98.75 87 GLN A CA 1
ATOM 641 C C . GLN A 1 87 ? -9.279 -8.064 6.366 1.00 98.75 87 GLN A C 1
ATOM 643 O O . GLN A 1 87 ? -8.516 -8.985 6.078 1.00 98.75 87 GLN A O 1
ATOM 648 N N . ARG A 1 88 ? -9.520 -7.054 5.520 1.00 98.44 88 ARG A N 1
ATOM 649 C CA . ARG A 1 88 ? -8.923 -6.985 4.179 1.00 98.44 88 ARG A CA 1
ATOM 650 C C . ARG A 1 88 ? -7.394 -6.937 4.237 1.00 98.44 88 ARG A C 1
ATOM 652 O O . ARG A 1 88 ? -6.727 -7.606 3.450 1.00 98.44 88 ARG A O 1
ATOM 659 N N . THR A 1 89 ? -6.833 -6.192 5.187 1.00 98.69 89 THR A N 1
ATOM 660 C CA . THR A 1 89 ? -5.384 -6.128 5.427 1.00 98.69 89 THR A CA 1
ATOM 661 C C . THR A 1 89 ? -4.828 -7.500 5.802 1.00 98.69 89 THR A C 1
ATOM 663 O O . THR A 1 89 ? -3.828 -7.936 5.226 1.00 98.69 89 THR A O 1
ATOM 666 N N . LEU A 1 90 ? -5.482 -8.204 6.733 1.00 98.62 90 LEU A N 1
ATOM 667 C CA . LEU A 1 90 ? -5.077 -9.551 7.140 1.00 98.62 90 LEU A CA 1
ATOM 668 C C . LEU A 1 90 ? -5.117 -10.534 5.966 1.00 98.62 90 LEU A C 1
ATOM 670 O O . LEU A 1 90 ? -4.172 -11.302 5.795 1.00 98.62 90 LEU A O 1
ATOM 674 N N . ASP A 1 91 ? -6.144 -10.467 5.120 1.00 98.50 91 ASP A N 1
ATOM 675 C CA . ASP A 1 91 ? -6.264 -11.328 3.941 1.00 98.50 91 ASP A CA 1
ATOM 676 C C . ASP A 1 91 ? -5.126 -11.087 2.933 1.00 98.50 91 ASP A C 1
ATOM 678 O O . ASP A 1 91 ? -4.579 -12.039 2.366 1.00 98.50 91 ASP A O 1
ATOM 682 N N . ILE A 1 92 ? -4.733 -9.825 2.717 1.00 97.88 92 ILE A N 1
ATOM 683 C CA . ILE A 1 92 ? -3.610 -9.480 1.832 1.00 97.88 92 ILE A CA 1
ATOM 684 C C . ILE A 1 92 ? -2.294 -10.016 2.408 1.00 97.88 92 ILE A C 1
ATOM 686 O O . ILE A 1 92 ? -1.539 -10.682 1.693 1.00 97.88 92 ILE A O 1
ATOM 690 N N . LEU A 1 93 ? -2.024 -9.761 3.693 1.00 98.19 93 LEU A N 1
ATOM 691 C CA . LEU A 1 93 ? -0.777 -10.168 4.348 1.00 98.19 93 LEU A CA 1
ATOM 692 C C . LEU A 1 93 ? -0.662 -11.689 4.496 1.00 98.19 93 LEU A C 1
ATOM 694 O O . LEU A 1 93 ? 0.421 -12.236 4.296 1.00 98.19 93 LEU A O 1
ATOM 698 N N . ALA A 1 94 ? -1.765 -12.393 4.756 1.00 98.19 94 ALA A N 1
ATOM 699 C CA . ALA A 1 94 ? -1.781 -13.853 4.793 1.00 98.19 94 ALA A CA 1
ATOM 700 C C . ALA A 1 94 ? -1.311 -14.454 3.460 1.00 98.19 94 ALA A C 1
ATOM 702 O O . ALA A 1 94 ? -0.521 -15.394 3.450 1.00 98.19 94 ALA A O 1
ATOM 703 N N . ARG A 1 95 ? -1.718 -13.867 2.327 1.00 96.50 95 ARG A N 1
ATOM 704 C CA . ARG A 1 95 ? -1.250 -14.289 0.997 1.00 96.50 95 ARG A CA 1
ATOM 705 C C . ARG A 1 95 ? 0.207 -13.917 0.720 1.00 96.50 95 ARG A C 1
ATOM 707 O O . ARG A 1 95 ? 0.775 -14.448 -0.227 1.00 96.50 95 ARG A O 1
ATOM 714 N N . VAL A 1 96 ? 0.778 -12.930 1.415 1.00 95.62 96 VAL A N 1
ATOM 715 C CA . VAL A 1 96 ? 2.198 -12.543 1.269 1.00 95.62 96 VAL A CA 1
ATOM 716 C C . VAL A 1 96 ? 3.109 -13.533 2.001 1.00 95.62 96 VAL A C 1
ATOM 718 O O . VAL A 1 96 ? 4.240 -13.737 1.576 1.00 95.62 96 VAL A O 1
ATOM 721 N N . LEU A 1 97 ? 2.624 -14.136 3.090 1.00 94.38 97 LEU A N 1
ATOM 722 C CA . LEU A 1 97 ? 3.381 -15.064 3.938 1.00 94.38 97 LEU A CA 1
ATOM 723 C C . LEU A 1 97 ? 3.255 -16.545 3.538 1.00 94.38 97 LEU A C 1
ATOM 725 O O . LEU A 1 97 ? 3.948 -17.375 4.127 1.00 94.38 97 LEU A O 1
ATOM 729 N N . ALA A 1 98 ? 2.353 -16.870 2.610 1.00 89.06 98 ALA A N 1
ATOM 730 C CA . ALA A 1 98 ? 2.115 -18.225 2.110 1.00 89.06 98 ALA A CA 1
ATOM 731 C C . ALA A 1 98 ? 3.136 -18.624 1.036 1.00 89.06 98 ALA A C 1
ATOM 733 O O . ALA A 1 98 ? 3.548 -19.806 1.049 1.00 89.06 98 ALA A O 1
#

Foldseek 3Di:
DDPVVQVVQQPDDDDDDDDDPCPVVSRQFPPQLVVLQVVLVVCVVVLVLVSSLVSLVVSCVRHVPPLVSLLSNLVSLVSVPDPCSVVVSVVSVVVSVD

Secondary structure (DSSP, 8-state):
--THHHHGGG---------SS-TTTS-SS-HHHHHHHHHHHHHHTTT-HHHHHHHHHHHHHH-TT-HHHHHHHHHHHHHH--TTHHHHHHHHHHHHH-